Protein AF-A0A377D8K1-F1 (afdb_monomer_lite)

Organism: Escherichia coli (NCBI:txid562)

Foldseek 3Di:
DVVVPDDDDPALLVVQLVDLEAEDADAELVVQCCQCPNDSHNLNRHAQNREYEYQYPYDPVSQVVSQVSSVVRNYHYHDNHPPDD

Radius of gyration: 12.38 Å; chains: 1; bounding box: 33×29×30 Å

InterPro domains:
  IPR006115 6-phosphogluconate dehydrogenase, NADP-binding [PF03446] (2-80)
  IPR036291 NAD(P)-binding domain superfamily [SSF51735] (2-80)

pLDDT: mean 89.59, std 11.06, range [44.53, 96.69]

Structure (mmCIF, N/CA/C/O backbone):
data_AF-A0A377D8K1-F1
#
_entry.id   AF-A0A377D8K1-F1
#
loop_
_atom_site.group_PDB
_atom_site.id
_atom_site.type_symbol
_atom_site.label_atom_id
_atom_site.label_alt_id
_atom_site.label_comp_id
_atom_site.label_asym_id
_atom_site.label_entity_id
_atom_site.label_seq_id
_atom_site.pdbx_PDB_ins_code
_atom_site.Cartn_x
_atom_site.Cartn_y
_atom_site.Cartn_z
_atom_site.occupancy
_atom_site.B_iso_or_equiv
_atom_site.auth_seq_id
_atom_site.auth_comp_id
_atom_site.auth_asym_id
_atom_site.auth_atom_id
_atom_site.pdbx_PDB_model_num
ATOM 1 N N . MET A 1 1 ? -11.753 -4.976 -17.625 1.00 58.44 1 MET A N 1
ATOM 2 C CA . MET A 1 1 ? -12.135 -4.585 -16.253 1.00 58.44 1 MET A CA 1
ATOM 3 C C . MET A 1 1 ? -13.522 -3.951 -16.232 1.00 58.44 1 MET A C 1
ATOM 5 O O . MET A 1 1 ? -14.437 -4.634 -15.807 1.00 58.44 1 MET A O 1
ATOM 9 N N . ILE A 1 2 ? -13.732 -2.741 -16.772 1.00 64.38 2 ILE A N 1
ATOM 10 C CA . ILE A 1 2 ? -15.043 -2.047 -16.692 1.00 64.38 2 ILE A CA 1
ATOM 11 C C . ILE A 1 2 ? -16.178 -2.850 -17.347 1.00 64.38 2 ILE A C 1
ATOM 13 O O . ILE A 1 2 ? -17.214 -3.085 -16.737 1.00 64.38 2 ILE A O 1
ATOM 17 N N . ALA A 1 3 ? -15.949 -3.383 -18.550 1.00 69.62 3 ALA A N 1
ATOM 18 C CA . ALA A 1 3 ? -16.930 -4.232 -19.238 1.00 69.62 3 ALA A CA 1
ATOM 19 C C . ALA A 1 3 ? -17.210 -5.577 -18.530 1.00 69.62 3 ALA A C 1
ATOM 21 O O . ALA A 1 3 ? -18.162 -6.263 -18.881 1.00 69.62 3 ALA A O 1
ATOM 22 N N . ALA A 1 4 ? -16.386 -5.953 -17.546 1.00 78.12 4 ALA A N 1
ATOM 23 C CA . ALA A 1 4 ? -16.562 -7.144 -16.718 1.00 78.12 4 ALA A CA 1
ATOM 24 C C . ALA A 1 4 ? -17.157 -6.815 -15.330 1.00 78.12 4 ALA A C 1
ATOM 26 O O . ALA A 1 4 ? -17.146 -7.674 -14.456 1.00 78.12 4 ALA A O 1
ATOM 27 N N . GLY A 1 5 ? -17.655 -5.586 -15.123 1.00 79.81 5 GLY A N 1
ATOM 28 C CA . GLY A 1 5 ? -18.307 -5.156 -13.881 1.00 79.81 5 GLY A CA 1
ATOM 29 C C . GLY A 1 5 ? -17.383 -4.522 -12.838 1.00 79.81 5 GLY A C 1
ATOM 30 O O . GLY A 1 5 ? -17.816 -4.314 -11.712 1.00 79.81 5 GLY A O 1
ATOM 31 N N . ALA A 1 6 ? -16.126 -4.217 -13.180 1.00 82.12 6 ALA A N 1
ATOM 32 C CA . ALA A 1 6 ? -15.231 -3.515 -12.261 1.00 82.12 6 ALA A CA 1
ATOM 33 C C . ALA A 1 6 ? -15.553 -2.016 -12.197 1.00 82.12 6 ALA A C 1
ATOM 35 O O . ALA A 1 6 ? -15.719 -1.367 -13.234 1.00 82.12 6 ALA A O 1
ATOM 36 N N . GLU A 1 7 ? -15.551 -1.464 -10.989 1.00 87.69 7 GLU A N 1
ATOM 37 C CA . GLU A 1 7 ? -15.623 -0.024 -10.756 1.00 87.69 7 GLU A CA 1
ATOM 38 C C . GLU A 1 7 ? -14.234 0.616 -10.877 1.00 87.69 7 GLU A C 1
ATOM 40 O O . GLU A 1 7 ? -13.205 -0.020 -10.635 1.00 87.69 7 GLU A O 1
ATOM 45 N N . THR A 1 8 ? -14.196 1.882 -11.288 1.00 89.81 8 THR A N 1
ATOM 46 C CA . THR A 1 8 ? -12.951 2.643 -11.441 1.00 89.81 8 THR A CA 1
ATOM 47 C C . THR A 1 8 ? -12.941 3.845 -10.526 1.00 89.81 8 THR A C 1
ATOM 49 O O . THR A 1 8 ? -13.925 4.578 -10.462 1.00 89.81 8 THR A O 1
ATOM 52 N N . ALA A 1 9 ? -11.790 4.107 -9.922 1.00 90.81 9 ALA A N 1
ATOM 53 C CA . ALA A 1 9 ? -11.520 5.335 -9.197 1.00 90.81 9 ALA A CA 1
ATOM 54 C C . ALA A 1 9 ? -10.437 6.148 -9.916 1.00 90.81 9 ALA A C 1
ATOM 56 O O . ALA A 1 9 ? -9.622 5.603 -10.662 1.00 90.81 9 ALA A O 1
ATOM 57 N N . SER A 1 10 ? -10.427 7.460 -9.688 1.00 91.38 10 SER A N 1
ATOM 58 C CA . SER A 1 10 ? -9.453 8.380 -10.285 1.00 91.38 10 SER A CA 1
ATOM 59 C C . SER A 1 10 ? -8.104 8.400 -9.562 1.00 91.38 10 SER A C 1
ATOM 61 O O . SER A 1 10 ? -7.129 8.883 -10.132 1.00 91.38 10 SER A O 1
ATOM 63 N N . THR A 1 11 ? -8.032 7.894 -8.326 1.00 94.62 11 THR A N 1
ATOM 64 C CA . THR A 1 11 ? -6.818 7.893 -7.497 1.00 94.62 11 THR A CA 1
ATOM 65 C C . THR A 1 11 ? -6.713 6.635 -6.637 1.00 94.62 11 THR A C 1
ATOM 67 O O . THR A 1 11 ? -7.718 5.985 -6.342 1.00 94.62 11 THR A O 1
ATOM 70 N N . ALA A 1 12 ? -5.497 6.306 -6.191 1.00 94.88 12 ALA A N 1
ATOM 71 C CA . ALA A 1 12 ? -5.256 5.174 -5.296 1.00 94.88 12 ALA A CA 1
ATOM 72 C C . ALA A 1 12 ? -5.898 5.382 -3.913 1.00 94.88 12 ALA A C 1
ATOM 74 O O . ALA A 1 12 ? -6.444 4.445 -3.336 1.00 94.88 12 ALA A O 1
ATOM 75 N N . LYS A 1 13 ? -5.926 6.626 -3.428 1.00 96.50 13 LYS A N 1
ATOM 76 C CA . LYS A 1 13 ? -6.674 7.043 -2.239 1.00 96.50 13 LYS A CA 1
ATOM 77 C C . LYS A 1 13 ? -8.157 6.695 -2.332 1.00 96.50 13 LYS A C 1
ATOM 79 O O . LYS A 1 13 ? -8.691 6.082 -1.416 1.00 96.50 13 LYS A O 1
ATOM 84 N N . ALA A 1 14 ? -8.811 7.045 -3.441 1.00 95.81 14 ALA A N 1
ATOM 85 C CA . ALA A 1 14 ? -10.237 6.782 -3.615 1.00 95.81 14 ALA A CA 1
ATOM 86 C C . ALA A 1 14 ? -10.548 5.274 -3.655 1.00 95.81 14 ALA A C 1
ATOM 88 O O . ALA A 1 14 ? -11.613 4.867 -3.199 1.00 95.81 14 ALA A O 1
ATOM 89 N N . ILE A 1 15 ? -9.620 4.440 -4.146 1.00 94.56 15 ILE A N 1
ATOM 90 C CA . ILE A 1 15 ? -9.714 2.975 -4.008 1.00 94.56 15 ILE A CA 1
ATOM 91 C C . ILE A 1 15 ? -9.607 2.586 -2.530 1.00 94.56 15 ILE A C 1
ATOM 93 O O . ILE A 1 15 ? -10.443 1.847 -2.017 1.00 94.56 15 ILE A O 1
ATOM 97 N N . ALA A 1 16 ? -8.603 3.110 -1.829 1.00 95.19 16 ALA A N 1
ATOM 98 C CA . ALA A 1 16 ? -8.323 2.760 -0.442 1.00 95.19 16 ALA A CA 1
ATOM 99 C C . ALA A 1 16 ? -9.432 3.161 0.549 1.00 95.19 16 ALA A C 1
ATOM 101 O O . ALA A 1 16 ? -9.628 2.490 1.558 1.00 95.19 16 ALA A O 1
ATOM 102 N N . GLU A 1 17 ? -10.211 4.202 0.250 1.00 95.25 17 GLU A N 1
ATOM 1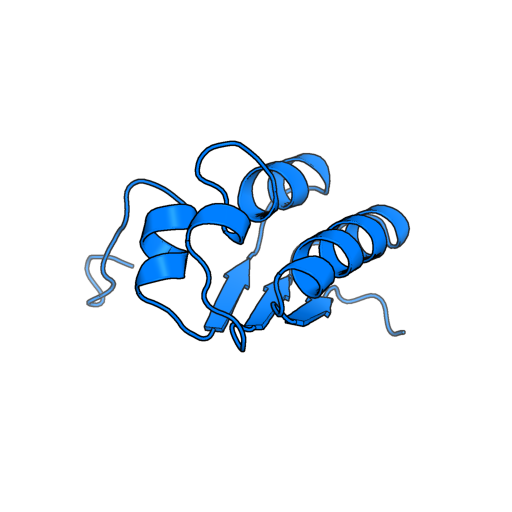03 C CA . GLU A 1 17 ? -11.378 4.598 1.054 1.00 95.25 17 GLU A CA 1
ATOM 104 C C . GLU A 1 17 ? -12.528 3.571 0.988 1.00 95.25 17 GLU A C 1
ATOM 106 O O . GLU A 1 17 ? -13.358 3.491 1.908 1.00 95.25 17 GLU A O 1
ATOM 111 N N . GLN A 1 18 ? -12.566 2.780 -0.089 1.00 94.00 18 GLN A N 1
ATOM 112 C CA . GLN A 1 18 ? -13.652 1.864 -0.447 1.00 94.00 18 GLN A CA 1
ATOM 113 C C . GLN A 1 18 ? -13.280 0.382 -0.293 1.00 94.00 18 GLN A C 1
ATOM 115 O O . GLN A 1 18 ? -14.159 -0.473 -0.386 1.00 94.00 18 GLN A O 1
ATOM 120 N N . CYS A 1 19 ? -12.004 0.061 -0.071 1.00 93.44 19 CYS A N 1
ATOM 121 C CA . CYS A 1 19 ? -11.504 -1.312 -0.073 1.00 93.44 19 CYS A CA 1
ATOM 122 C C . CYS A 1 19 ? -10.700 -1.632 1.189 1.00 93.44 19 CYS A C 1
ATOM 124 O O . CYS A 1 19 ? -9.793 -0.891 1.555 1.00 93.44 19 CYS A O 1
ATOM 126 N N . ASP A 1 20 ? -10.972 -2.790 1.792 1.00 94.25 20 ASP A N 1
ATOM 127 C CA . ASP A 1 20 ? -10.186 -3.317 2.918 1.00 94.25 20 ASP A CA 1
ATOM 128 C C . ASP A 1 20 ? -8.945 -4.098 2.448 1.00 94.25 20 ASP A C 1
ATOM 130 O O . ASP A 1 20 ? -7.986 -4.272 3.196 1.00 94.25 20 ASP A O 1
ATOM 134 N N . VAL A 1 21 ? -8.949 -4.576 1.199 1.00 95.19 21 VAL A N 1
ATOM 135 C CA . VAL A 1 21 ? -7.830 -5.298 0.579 1.00 95.19 21 VA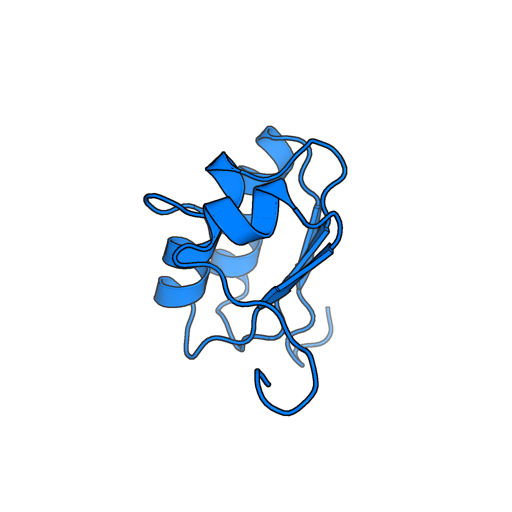L A CA 1
ATOM 136 C C . VAL A 1 21 ? -7.522 -4.676 -0.775 1.00 95.19 21 VAL A C 1
ATOM 138 O O . VAL A 1 21 ? -8.408 -4.534 -1.617 1.00 95.19 21 VAL A O 1
ATOM 141 N N . ILE A 1 22 ? -6.258 -4.325 -0.993 1.00 95.69 22 ILE A N 1
ATOM 142 C CA . ILE A 1 22 ? -5.774 -3.658 -2.202 1.00 95.69 22 ILE A CA 1
ATOM 143 C C . ILE A 1 22 ? -4.639 -4.490 -2.782 1.00 95.69 22 ILE A C 1
ATOM 145 O O . ILE A 1 22 ? -3.739 -4.898 -2.056 1.00 95.69 22 ILE A O 1
ATOM 149 N N . ILE A 1 23 ? -4.665 -4.732 -4.092 1.00 94.50 23 ILE A N 1
ATOM 150 C CA . ILE A 1 23 ? -3.614 -5.473 -4.795 1.00 94.50 23 ILE A CA 1
ATOM 151 C C . ILE A 1 23 ? -2.936 -4.535 -5.792 1.00 94.50 23 ILE A C 1
ATOM 153 O O . ILE A 1 23 ? -3.615 -3.927 -6.621 1.00 94.50 23 ILE A O 1
ATOM 157 N N . THR A 1 24 ? -1.607 -4.441 -5.743 1.00 92.81 24 THR A N 1
ATOM 158 C CA . THR A 1 24 ? -0.805 -3.673 -6.706 1.00 92.81 24 THR A CA 1
ATOM 159 C C . THR A 1 24 ? 0.058 -4.585 -7.569 1.00 92.81 24 THR A C 1
ATOM 161 O O . THR A 1 24 ? 0.593 -5.594 -7.116 1.00 92.81 24 THR A O 1
ATOM 164 N N . MET A 1 25 ? 0.178 -4.222 -8.846 1.00 92.31 25 MET A N 1
ATOM 165 C CA . MET A 1 25 ? 1.052 -4.871 -9.824 1.00 92.31 25 MET A CA 1
ATOM 166 C C . MET A 1 25 ? 1.570 -3.789 -10.775 1.00 92.31 25 MET A C 1
ATOM 168 O O . MET A 1 25 ? 0.919 -3.434 -11.758 1.00 92.31 25 MET A O 1
ATOM 172 N N . LEU A 1 26 ? 2.707 -3.200 -10.423 1.00 92.25 26 LEU A N 1
ATOM 173 C CA . LEU A 1 26 ? 3.280 -2.007 -11.038 1.00 92.25 26 LEU A CA 1
ATOM 174 C C . LEU A 1 26 ? 4.692 -2.284 -11.584 1.00 92.25 26 LEU A C 1
ATOM 176 O O . LEU A 1 26 ? 5.340 -3.247 -11.170 1.00 92.25 26 LEU A O 1
ATOM 180 N N . PRO A 1 27 ? 5.203 -1.448 -12.513 1.00 87.38 27 PRO A N 1
ATOM 181 C CA . PRO A 1 27 ? 6.430 -1.765 -13.245 1.00 87.38 27 PRO A CA 1
ATOM 182 C C . PRO A 1 27 ? 7.720 -1.782 -12.414 1.00 87.38 27 PRO A C 1
ATOM 184 O O . PRO A 1 27 ? 8.659 -2.477 -12.793 1.00 87.38 27 PRO A O 1
ATOM 187 N N . ASN A 1 28 ? 7.826 -0.980 -11.346 1.00 89.19 28 ASN A N 1
ATOM 188 C CA . ASN A 1 28 ? 9.040 -0.884 -10.523 1.00 89.19 28 ASN A CA 1
ATOM 189 C C . ASN A 1 28 ? 8.792 -0.194 -9.165 1.00 89.19 28 ASN A C 1
ATOM 191 O O . ASN A 1 28 ? 7.713 0.345 -8.911 1.00 89.19 28 ASN A O 1
ATOM 195 N N . SER A 1 29 ? 9.826 -0.171 -8.313 1.00 90.00 29 SER A N 1
ATOM 196 C CA . SER A 1 29 ? 9.755 0.344 -6.938 1.00 90.00 29 SER A CA 1
ATOM 197 C C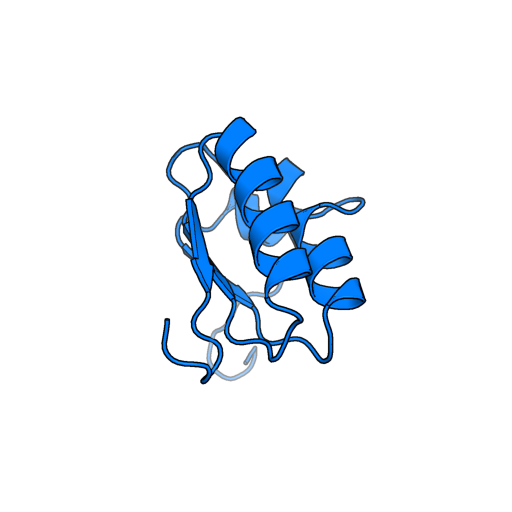 . SER A 1 29 ? 9.281 1.801 -6.819 1.00 90.00 29 SER A C 1
ATOM 199 O O . SER A 1 29 ? 8.425 2.051 -5.972 1.00 90.00 29 SER A O 1
ATOM 201 N N . PRO A 1 30 ? 9.769 2.766 -7.630 1.00 93.44 30 PRO A N 1
ATOM 202 C CA . PRO A 1 30 ? 9.230 4.128 -7.629 1.00 93.44 30 PRO A CA 1
ATOM 203 C C . PRO A 1 30 ? 7.708 4.212 -7.796 1.00 93.44 30 PRO A C 1
ATOM 205 O O . PRO A 1 30 ? 7.069 4.939 -7.042 1.00 93.44 30 PRO A O 1
ATOM 208 N N . HIS A 1 31 ? 7.121 3.429 -8.708 1.00 93.75 31 HIS A N 1
ATOM 209 C CA . HIS A 1 31 ? 5.671 3.456 -8.942 1.00 93.75 31 HIS A CA 1
ATOM 210 C C . HIS A 1 31 ? 4.895 2.904 -7.742 1.00 93.75 31 HIS A C 1
ATOM 212 O O . HIS A 1 31 ? 3.875 3.471 -7.361 1.00 93.75 31 HIS A O 1
ATOM 218 N N . VAL A 1 32 ? 5.383 1.827 -7.112 1.00 93.75 32 VAL A N 1
ATOM 219 C CA . VAL A 1 32 ? 4.752 1.294 -5.890 1.00 93.75 32 VAL A CA 1
ATOM 220 C C . VAL A 1 32 ? 4.844 2.308 -4.755 1.00 93.75 32 VAL A C 1
ATOM 222 O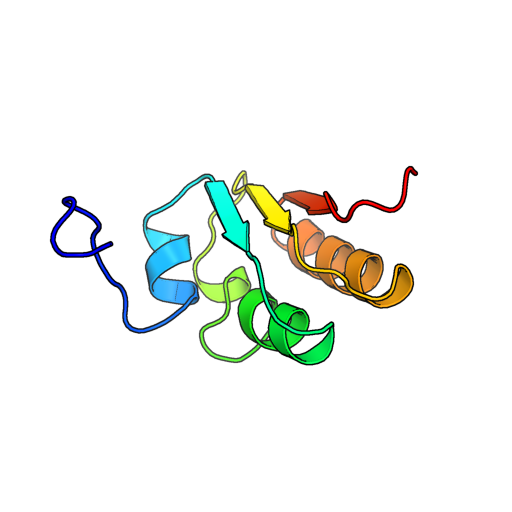 O . VAL A 1 32 ? 3.862 2.530 -4.054 1.00 93.75 32 VAL A O 1
ATOM 225 N N . LYS A 1 33 ? 5.989 2.980 -4.605 1.00 95.00 33 LYS A N 1
ATOM 226 C CA . LYS A 1 33 ? 6.168 4.014 -3.581 1.00 95.00 33 LYS A CA 1
ATOM 227 C C . LYS A 1 33 ? 5.228 5.198 -3.797 1.00 95.00 33 LYS A C 1
ATOM 229 O O . LYS A 1 33 ? 4.642 5.671 -2.831 1.00 95.00 33 LYS A O 1
ATOM 234 N N . GLU A 1 34 ? 5.053 5.647 -5.035 1.00 96.06 34 GLU A N 1
ATOM 235 C CA . GLU A 1 34 ? 4.122 6.725 -5.383 1.00 96.06 34 GLU A CA 1
ATOM 236 C C . GLU A 1 34 ? 2.664 6.325 -5.123 1.00 96.06 34 GLU A C 1
ATOM 238 O O . GLU A 1 34 ? 1.942 7.048 -4.446 1.00 96.06 34 GLU A O 1
ATOM 243 N N . VAL A 1 35 ? 2.239 5.139 -5.563 1.00 96.12 35 VAL A N 1
ATOM 244 C CA . VAL A 1 35 ? 0.865 4.660 -5.342 1.00 96.12 35 VAL A CA 1
ATOM 245 C C . VAL A 1 35 ? 0.576 4.409 -3.862 1.00 96.12 35 VAL A C 1
ATOM 247 O O . VAL A 1 35 ? -0.531 4.676 -3.398 1.00 96.12 35 VAL A O 1
ATOM 250 N N . ALA A 1 36 ? 1.548 3.908 -3.100 1.00 96.00 36 ALA A N 1
ATOM 251 C CA . ALA A 1 36 ? 1.363 3.617 -1.684 1.00 96.00 36 ALA A CA 1
ATOM 252 C C . ALA A 1 36 ? 1.456 4.872 -0.806 1.00 96.00 36 ALA A C 1
ATOM 254 O O . ALA A 1 36 ? 0.610 5.059 0.068 1.00 96.00 36 ALA A O 1
ATOM 255 N N . LEU A 1 37 ? 2.474 5.711 -1.022 1.00 96.69 37 LEU A N 1
ATOM 256 C CA . LEU A 1 37 ? 2.883 6.784 -0.105 1.00 96.69 37 LEU A CA 1
ATOM 257 C C . LEU A 1 37 ? 2.847 8.193 -0.712 1.00 96.69 37 LEU A C 1
ATOM 259 O O . LEU A 1 37 ? 3.044 9.162 0.020 1.00 96.69 37 LEU A O 1
ATOM 263 N N . GLY A 1 38 ? 2.693 8.311 -2.030 1.00 95.50 38 GLY A N 1
ATOM 264 C CA . GLY A 1 38 ? 2.658 9.589 -2.733 1.00 95.50 38 GLY A CA 1
ATOM 265 C C . GLY A 1 38 ? 1.349 10.347 -2.523 1.00 95.50 38 GLY A C 1
ATOM 266 O O . GLY A 1 38 ? 0.461 9.916 -1.786 1.00 95.50 38 GLY A O 1
ATOM 267 N N . GLU A 1 39 ? 1.234 11.489 -3.199 1.00 95.94 39 GLU A N 1
ATOM 268 C CA . GLU A 1 39 ? 0.022 12.306 -3.168 1.00 95.94 39 GLU A CA 1
ATOM 269 C C . GLU A 1 39 ? -1.169 11.523 -3.736 1.00 95.94 39 GLU A C 1
ATOM 271 O O . GLU A 1 39 ? -1.079 10.921 -4.807 1.00 95.94 39 GLU A O 1
ATOM 276 N N . ASN A 1 40 ? -2.299 11.534 -3.024 1.00 96.38 40 ASN A N 1
ATOM 277 C CA . ASN A 1 40 ? -3.459 10.695 -3.344 1.00 96.38 40 ASN A CA 1
ATOM 278 C C . ASN A 1 40 ? -3.135 9.188 -3.358 1.00 96.38 40 ASN A C 1
ATOM 280 O O . ASN A 1 40 ? -3.805 8.406 -4.049 1.00 96.38 40 ASN A O 1
ATOM 284 N N . GLY A 1 41 ? -2.119 8.786 -2.595 1.00 95.94 41 GLY A N 1
ATOM 285 C CA . GLY A 1 41 ? -1.723 7.402 -2.400 1.00 95.94 41 GLY A CA 1
ATOM 286 C C . GLY A 1 41 ? -2.634 6.644 -1.435 1.00 95.94 41 GLY A C 1
ATOM 287 O O . GLY A 1 41 ? -3.490 7.209 -0.749 1.00 95.94 41 GLY A O 1
ATOM 288 N N . ILE A 1 42 ? -2.420 5.333 -1.355 1.00 96.69 42 ILE A N 1
ATOM 289 C CA . ILE A 1 42 ? -3.175 4.415 -0.490 1.00 96.69 42 ILE A CA 1
ATOM 290 C C . ILE A 1 42 ? -3.134 4.871 0.973 1.00 96.69 42 ILE A C 1
ATOM 292 O O . ILE A 1 42 ? -4.162 4.847 1.646 1.00 96.69 42 ILE A O 1
ATOM 296 N N . ILE A 1 43 ? -1.979 5.342 1.454 1.00 96.56 43 ILE A N 1
ATOM 297 C CA . ILE A 1 43 ? -1.776 5.759 2.848 1.00 96.56 43 ILE A CA 1
ATOM 298 C C . ILE A 1 43 ? -2.721 6.883 3.311 1.00 96.56 43 ILE A C 1
ATOM 300 O O . ILE A 1 43 ? -2.952 7.034 4.511 1.00 96.56 43 ILE A O 1
ATOM 304 N N . GLU A 1 44 ? -3.259 7.682 2.386 1.00 96.38 44 GLU A N 1
ATOM 305 C CA . GLU A 1 44 ? -4.173 8.781 2.708 1.00 96.38 44 GLU A CA 1
ATOM 306 C C . GLU A 1 44 ? -5.639 8.352 2.826 1.00 96.38 44 GLU A C 1
ATOM 308 O O . GLU A 1 44 ? -6.416 9.048 3.479 1.00 96.38 44 GLU A O 1
ATOM 313 N N . GLY A 1 45 ? -6.026 7.264 2.156 1.00 94.81 45 GLY A N 1
ATOM 314 C CA . GLY A 1 45 ? -7.417 6.802 2.075 1.00 94.81 45 GLY A CA 1
ATOM 315 C C . GLY A 1 45 ? -7.692 5.514 2.845 1.00 94.81 45 GLY A C 1
ATOM 316 O O . GLY A 1 45 ? -8.827 5.260 3.244 1.00 94.81 45 GLY A O 1
ATOM 317 N N . ALA A 1 46 ? -6.655 4.705 3.070 1.00 95.75 46 ALA A N 1
ATOM 318 C CA . ALA A 1 46 ? -6.768 3.421 3.740 1.00 95.75 46 ALA A CA 1
ATOM 319 C C . ALA A 1 46 ? -7.125 3.582 5.221 1.00 95.75 46 ALA A C 1
ATOM 321 O O . ALA A 1 46 ? -6.611 4.447 5.937 1.00 95.75 46 ALA A O 1
ATOM 322 N N . LYS A 1 47 ? -7.991 2.689 5.697 1.00 94.75 47 LYS A N 1
ATOM 323 C CA . LYS A 1 47 ? -8.391 2.609 7.106 1.00 94.75 47 LYS A CA 1
ATOM 324 C C . LYS A 1 47 ? -7.454 1.660 7.861 1.00 94.75 47 LYS A C 1
ATOM 326 O O . LYS A 1 47 ? -6.927 0.725 7.252 1.00 94.75 47 LYS A O 1
ATOM 331 N N . PRO A 1 48 ? -7.260 1.828 9.179 1.00 95.31 48 PRO A N 1
ATOM 332 C CA . PRO A 1 48 ? -6.570 0.820 9.978 1.00 95.31 48 PRO A CA 1
ATOM 333 C C . PRO A 1 48 ? -7.201 -0.567 9.784 1.00 95.31 48 PRO A C 1
ATOM 335 O O . PRO A 1 48 ? -8.424 -0.694 9.802 1.00 95.31 48 PRO A O 1
ATOM 338 N N . GLY A 1 49 ? -6.369 -1.588 9.589 1.00 94.62 49 GLY A N 1
ATOM 339 C CA . GLY A 1 49 ? -6.781 -2.945 9.220 1.00 94.62 49 GLY A CA 1
ATOM 340 C C . GLY A 1 49 ? -6.813 -3.215 7.711 1.00 94.62 49 GLY A C 1
ATOM 341 O O . GLY A 1 49 ? -7.023 -4.361 7.323 1.00 94.62 49 GLY A O 1
ATOM 342 N N . THR A 1 50 ? -6.580 -2.203 6.865 1.00 96.69 50 THR A N 1
ATOM 343 C CA . THR A 1 50 ? -6.435 -2.403 5.412 1.00 96.69 50 THR A CA 1
ATOM 344 C C . THR A 1 50 ? -5.194 -3.244 5.115 1.00 96.69 50 THR A C 1
ATOM 346 O O . THR A 1 50 ? -4.148 -3.056 5.740 1.00 96.69 50 THR A O 1
ATOM 349 N N . VAL A 1 51 ? -5.294 -4.126 4.123 1.00 96.44 51 VAL A N 1
ATOM 350 C CA . VAL A 1 51 ? -4.194 -4.970 3.649 1.00 96.44 51 VAL A CA 1
ATOM 351 C C . VAL A 1 51 ? -3.801 -4.578 2.226 1.00 96.44 51 VAL A C 1
ATOM 353 O O . VAL A 1 51 ? -4.608 -4.668 1.302 1.00 96.44 51 VAL A O 1
ATOM 356 N N . LEU A 1 52 ? -2.542 -4.191 2.030 1.00 95.88 52 LEU A N 1
ATOM 357 C CA . LEU A 1 52 ? -1.922 -4.007 0.721 1.00 95.88 52 LEU A CA 1
ATOM 358 C C . LEU A 1 52 ? -1.132 -5.261 0.334 1.00 95.88 52 LEU A C 1
ATOM 360 O O . LEU A 1 52 ? -0.189 -5.642 1.017 1.00 95.88 52 LEU A O 1
ATOM 364 N N . ILE A 1 53 ? -1.471 -5.881 -0.788 1.00 94.44 53 ILE A N 1
ATOM 365 C 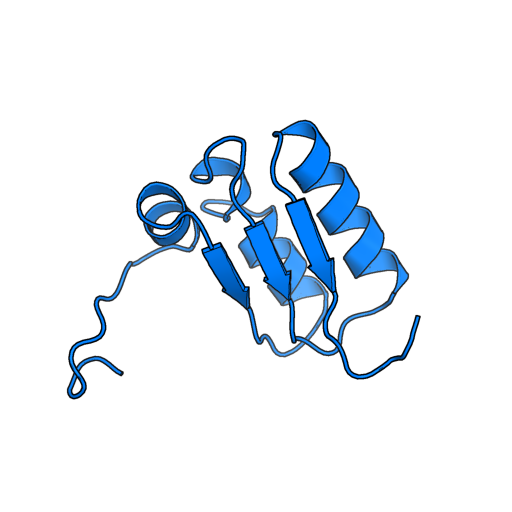CA . ILE A 1 53 ? -0.722 -6.991 -1.375 1.00 94.44 53 ILE A CA 1
ATOM 366 C C . ILE A 1 53 ? 0.017 -6.457 -2.598 1.00 94.44 53 ILE A C 1
ATOM 368 O O . ILE A 1 53 ? -0.600 -6.189 -3.630 1.00 94.44 53 ILE A O 1
ATOM 372 N N . ASP A 1 54 ? 1.334 -6.317 -2.499 1.00 92.44 54 ASP A N 1
ATOM 373 C CA . ASP A 1 54 ? 2.154 -5.931 -3.641 1.00 92.44 54 ASP A CA 1
ATOM 374 C C . ASP A 1 54 ? 2.701 -7.169 -4.348 1.00 92.44 54 ASP A C 1
ATOM 376 O O . ASP A 1 54 ? 3.460 -7.952 -3.781 1.00 92.44 54 ASP A O 1
ATOM 380 N N . MET A 1 55 ? 2.291 -7.354 -5.601 1.00 89.75 55 MET A N 1
ATOM 381 C CA . MET A 1 55 ? 2.792 -8.415 -6.482 1.00 89.75 55 MET A CA 1
ATOM 382 C C . MET A 1 55 ? 3.801 -7.894 -7.512 1.00 89.75 55 MET A C 1
ATOM 384 O O . MET A 1 55 ? 4.254 -8.641 -8.380 1.00 89.75 55 MET A O 1
ATOM 388 N N . SER A 1 56 ? 4.160 -6.614 -7.424 1.00 87.62 56 SER A N 1
ATOM 389 C CA . SER A 1 56 ? 5.159 -5.976 -8.277 1.00 87.62 56 SER A CA 1
ATOM 390 C C . SER A 1 56 ? 6.556 -6.544 -8.015 1.00 87.62 56 SER A C 1
ATOM 392 O O . SER A 1 56 ? 6.905 -6.891 -6.892 1.00 87.62 56 SER A O 1
ATOM 394 N N . SER A 1 57 ? 7.415 -6.594 -9.036 1.00 87.56 57 SER A N 1
ATOM 395 C CA . SER A 1 57 ? 8.833 -6.941 -8.842 1.00 87.56 57 SER A CA 1
ATOM 396 C C . SER A 1 57 ? 9.624 -5.705 -8.409 1.00 87.56 57 SER A C 1
ATOM 398 O O . SER A 1 57 ? 10.153 -4.969 -9.245 1.00 87.56 57 SER A O 1
ATOM 400 N N . ILE A 1 58 ? 9.668 -5.448 -7.100 1.00 86.75 58 ILE A N 1
ATOM 401 C CA . ILE A 1 58 ? 10.362 -4.297 -6.508 1.00 86.75 58 ILE A CA 1
ATOM 402 C C . ILE A 1 58 ? 11.550 -4.716 -5.653 1.00 86.75 58 ILE A C 1
ATOM 404 O O . ILE A 1 58 ? 11.676 -5.858 -5.225 1.00 86.75 58 ILE A O 1
ATOM 408 N N . ALA A 1 59 ? 12.441 -3.764 -5.383 1.00 88.31 59 ALA A N 1
ATOM 409 C CA . ALA A 1 59 ? 13.598 -4.025 -4.541 1.00 88.31 59 ALA A CA 1
ATOM 410 C C . ALA A 1 59 ? 13.162 -4.402 -3.105 1.00 88.31 59 ALA A C 1
ATOM 412 O O . ALA A 1 59 ? 12.370 -3.666 -2.504 1.00 88.31 59 ALA A O 1
ATOM 413 N N . PRO A 1 60 ? 13.759 -5.444 -2.493 1.00 87.19 60 PRO A N 1
ATOM 414 C CA . PRO A 1 60 ? 13.492 -5.868 -1.115 1.00 87.19 60 PRO A CA 1
ATOM 415 C C . PRO A 1 60 ? 13.532 -4.748 -0.067 1.00 87.19 60 PRO A C 1
ATOM 417 O O . PRO A 1 60 ? 12.795 -4.797 0.921 1.00 87.19 60 PRO A O 1
ATOM 420 N N . LEU A 1 61 ? 14.415 -3.764 -0.262 1.00 89.44 61 LEU A N 1
ATOM 421 C CA . LEU A 1 61 ? 14.549 -2.598 0.609 1.00 89.44 61 LEU A CA 1
ATOM 422 C C . LEU A 1 61 ? 13.366 -1.634 0.449 1.00 89.44 61 LEU A C 1
ATOM 424 O O . LEU A 1 61 ? 12.797 -1.212 1.447 1.00 89.44 61 LEU A O 1
ATOM 428 N N . ALA A 1 62 ? 12.955 -1.351 -0.790 1.00 90.81 62 ALA A N 1
ATOM 429 C CA . ALA A 1 62 ? 11.823 -0.468 -1.064 1.00 90.81 62 ALA A CA 1
ATOM 430 C C . ALA A 1 62 ? 10.512 -1.047 -0.512 1.00 90.81 62 ALA A C 1
ATOM 432 O O . ALA A 1 62 ? 9.744 -0.325 0.112 1.00 90.81 62 ALA A O 1
ATOM 433 N N . SER A 1 63 ? 10.297 -2.356 -0.671 1.00 91.75 63 SER A N 1
ATOM 434 C CA . SER A 1 63 ? 9.161 -3.076 -0.077 1.00 91.75 63 SER A CA 1
ATOM 435 C C . SER A 1 63 ? 9.102 -2.896 1.448 1.00 91.75 63 SER A C 1
ATOM 437 O O . SER A 1 63 ? 8.059 -2.551 2.004 1.00 91.75 63 SER A O 1
ATOM 439 N N . ARG A 1 64 ? 10.249 -3.023 2.133 1.00 92.38 64 ARG A N 1
ATOM 440 C CA . ARG A 1 64 ? 10.347 -2.800 3.586 1.00 92.38 64 ARG A CA 1
ATOM 441 C C . ARG A 1 64 ? 10.053 -1.353 3.977 1.00 92.38 64 ARG A C 1
ATOM 443 O O . ARG A 1 64 ? 9.254 -1.146 4.881 1.00 92.38 64 ARG A O 1
ATOM 450 N N . GLU A 1 65 ? 10.639 -0.374 3.287 1.00 94.12 65 GLU A N 1
ATOM 451 C CA . GLU A 1 65 ? 10.378 1.051 3.545 1.00 94.12 65 GLU A CA 1
ATOM 452 C C . GLU A 1 65 ? 8.884 1.390 3.429 1.00 94.12 65 GLU A C 1
ATOM 454 O O . GLU A 1 65 ? 8.334 2.108 4.264 1.00 94.12 65 GLU A O 1
ATOM 459 N N . ILE A 1 66 ? 8.220 0.863 2.395 1.00 95.00 66 ILE A N 1
ATOM 460 C CA . ILE A 1 66 ? 6.792 1.099 2.163 1.00 95.00 66 ILE A CA 1
ATOM 461 C C . ILE A 1 66 ? 5.961 0.422 3.254 1.00 95.00 66 ILE A C 1
ATOM 463 O O . ILE A 1 66 ? 5.089 1.061 3.842 1.00 95.00 66 ILE A O 1
ATOM 467 N N . SER A 1 67 ? 6.270 -0.835 3.574 1.00 94.88 67 SER A N 1
ATOM 468 C CA . SER A 1 67 ? 5.599 -1.589 4.633 1.00 94.88 67 SER A CA 1
ATOM 469 C C . SER A 1 67 ? 5.701 -0.888 5.992 1.00 94.88 67 SER A C 1
ATOM 471 O O . SER A 1 67 ? 4.698 -0.749 6.687 1.00 94.88 67 SER A O 1
ATOM 473 N N . GLU A 1 68 ? 6.877 -0.374 6.359 1.00 96.00 68 GLU A N 1
ATOM 474 C CA . GLU A 1 68 ? 7.079 0.353 7.618 1.00 96.00 68 GLU A CA 1
ATOM 475 C C . GLU A 1 68 ? 6.252 1.645 7.684 1.00 96.00 68 GLU A C 1
ATOM 477 O O . GLU A 1 68 ? 5.606 1.918 8.701 1.00 96.00 68 GLU A O 1
ATOM 482 N N . ALA A 1 69 ? 6.217 2.413 6.592 1.00 96.00 69 ALA A N 1
ATOM 483 C CA . ALA A 1 69 ? 5.423 3.637 6.510 1.00 96.00 69 ALA A CA 1
ATOM 484 C C . ALA A 1 69 ? 3.911 3.360 6.605 1.00 96.00 69 ALA A C 1
ATOM 486 O O . ALA A 1 69 ? 3.193 4.070 7.312 1.00 96.00 69 ALA A O 1
ATOM 487 N N . LEU A 1 70 ? 3.431 2.305 5.942 1.00 95.50 70 LEU A N 1
ATOM 488 C CA . LEU A 1 70 ? 2.031 1.873 5.994 1.00 95.50 70 LEU A CA 1
ATOM 489 C C . LEU A 1 70 ? 1.646 1.345 7.381 1.00 95.50 70 LEU A C 1
ATOM 491 O O . LEU A 1 70 ? 0.593 1.699 7.919 1.00 95.50 70 LEU A O 1
ATOM 495 N N . LYS A 1 71 ? 2.540 0.590 8.025 1.00 95.62 71 LYS A N 1
ATOM 496 C CA . LYS A 1 71 ? 2.317 0.043 9.366 1.00 95.62 71 LYS A CA 1
ATOM 497 C C . LYS A 1 71 ? 2.128 1.131 10.419 1.00 95.62 71 LYS A C 1
ATOM 499 O O . LYS A 1 71 ? 1.318 0.963 11.329 1.00 95.62 71 LYS A O 1
ATOM 504 N N . ALA A 1 72 ? 2.794 2.279 10.273 1.00 94.81 72 ALA A N 1
ATOM 505 C CA . ALA A 1 72 ? 2.584 3.439 11.144 1.00 94.81 72 ALA A CA 1
ATOM 506 C C . ALA A 1 72 ? 1.144 4.000 11.089 1.00 94.81 72 ALA A C 1
ATOM 508 O O . ALA A 1 72 ? 0.726 4.715 12.000 1.00 94.81 72 ALA A O 1
ATOM 509 N N . LYS A 1 73 ? 0.372 3.665 10.047 1.00 94.25 73 LYS A N 1
ATOM 510 C CA . LYS A 1 73 ? -1.054 3.997 9.890 1.00 94.25 73 LYS A CA 1
ATOM 511 C C . LYS A 1 73 ? -1.994 2.826 10.200 1.00 94.25 73 LYS A C 1
ATOM 513 O O . LYS A 1 73 ? -3.205 2.967 10.051 1.00 94.25 73 LYS A O 1
ATOM 518 N N . GLY A 1 74 ? -1.460 1.694 10.659 1.00 94.69 74 GLY A N 1
ATOM 519 C CA . GLY A 1 74 ? -2.232 0.477 10.906 1.00 94.69 74 GLY A CA 1
ATOM 520 C C . GLY A 1 74 ? -2.631 -0.259 9.627 1.00 94.69 74 GLY A C 1
ATOM 521 O O . GLY A 1 74 ? -3.640 -0.954 9.635 1.00 94.69 74 GLY A O 1
ATOM 522 N N . ILE A 1 75 ? -1.884 -0.073 8.539 1.00 96.50 75 ILE A N 1
ATOM 523 C CA . ILE A 1 75 ? -2.082 -0.766 7.263 1.00 96.50 75 ILE A CA 1
ATOM 524 C C . ILE A 1 75 ? -1.022 -1.863 7.166 1.00 96.50 75 ILE A C 1
ATOM 526 O O . ILE A 1 75 ? 0.168 -1.586 7.332 1.00 96.50 75 ILE A O 1
ATOM 530 N N . ASP A 1 76 ? -1.439 -3.092 6.883 1.00 95.00 76 ASP A N 1
ATOM 531 C CA . ASP A 1 76 ? -0.521 -4.212 6.685 1.00 95.00 76 ASP A CA 1
ATOM 532 C C . ASP A 1 76 ? -0.138 -4.330 5.209 1.00 95.00 76 ASP A C 1
ATOM 534 O O . ASP A 1 76 ? -0.973 -4.160 4.324 1.00 95.00 76 ASP A O 1
ATOM 538 N N . MET A 1 77 ? 1.130 -4.638 4.930 1.00 93.75 77 MET A N 1
ATOM 539 C CA . MET A 1 77 ? 1.618 -4.863 3.568 1.00 93.75 77 MET A CA 1
ATOM 540 C C . MET A 1 77 ? 2.222 -6.262 3.441 1.00 93.75 77 MET A C 1
ATOM 542 O O . MET A 1 77 ? 3.135 -6.608 4.192 1.00 93.75 77 MET A O 1
ATOM 546 N N . LEU A 1 78 ? 1.743 -7.040 2.469 1.00 89.94 78 LEU A N 1
ATOM 547 C CA . LEU A 1 78 ? 2.321 -8.311 2.049 1.00 89.94 78 LEU A CA 1
ATOM 548 C C . LEU A 1 78 ? 3.073 -8.121 0.733 1.00 89.94 78 LEU A C 1
ATOM 550 O O . LEU A 1 78 ? 2.493 -7.720 -0.273 1.00 89.94 78 LEU A O 1
ATOM 554 N N . ASP A 1 79 ? 4.355 -8.465 0.742 1.00 85.81 79 ASP A N 1
ATOM 555 C CA . ASP A 1 79 ? 5.169 -8.592 -0.463 1.00 85.81 79 ASP A CA 1
ATOM 556 C C . ASP A 1 79 ? 5.005 -10.011 -1.015 1.00 85.81 79 ASP A C 1
ATOM 558 O O . ASP A 1 79 ? 5.334 -10.991 -0.345 1.00 85.81 79 ASP A O 1
ATOM 562 N N . CYS A 1 80 ? 4.422 -10.114 -2.205 1.00 78.75 80 CYS A N 1
ATOM 563 C CA . CYS A 1 80 ? 4.152 -11.361 -2.918 1.00 78.75 80 CYS A CA 1
ATOM 564 C C . CYS A 1 80 ? 4.912 -11.416 -4.252 1.00 78.75 80 CYS A C 1
ATOM 566 O O . CYS A 1 80 ? 4.547 -12.182 -5.149 1.00 78.75 80 CYS A O 1
ATOM 568 N N . SER A 1 81 ? 5.970 -10.612 -4.394 1.00 70.88 81 SER A N 1
ATOM 569 C CA . SER A 1 81 ? 6.938 -10.776 -5.474 1.00 70.88 81 SER A CA 1
ATOM 570 C C . SER A 1 81 ? 7.560 -12.181 -5.406 1.00 70.88 81 SER A C 1
ATOM 572 O O . SER A 1 81 ? 7.716 -12.766 -4.335 1.00 70.88 81 SER A O 1
ATOM 574 N N . GLY A 1 82 ? 7.884 -12.781 -6.557 1.00 60.25 82 GLY A N 1
ATOM 575 C CA . GLY A 1 82 ? 8.337 -14.182 -6.648 1.00 60.25 82 GLY A CA 1
ATOM 576 C C . GLY A 1 82 ? 9.660 -14.510 -5.933 1.00 60.25 82 GLY A C 1
ATOM 577 O O . GLY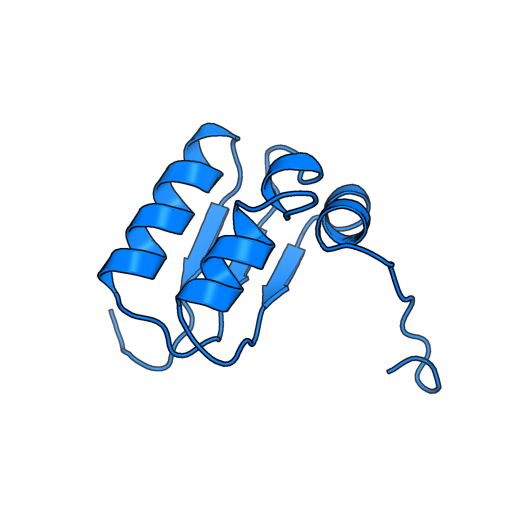 A 1 82 ? 10.134 -15.647 -6.009 1.00 60.25 82 GLY A O 1
ATOM 578 N N . GLU A 1 83 ? 10.268 -13.548 -5.243 1.00 52.88 83 GLU A N 1
ATOM 579 C CA . GLU A 1 83 ? 11.423 -13.760 -4.383 1.00 52.88 83 GLU A CA 1
ATOM 580 C C . GLU A 1 83 ? 10.960 -14.339 -3.040 1.00 52.88 83 GLU A C 1
ATOM 582 O O . GLU A 1 83 ? 10.476 -13.633 -2.158 1.00 52.88 83 GLU A O 1
ATOM 587 N N . ARG A 1 84 ? 11.115 -15.662 -2.883 1.00 44.53 84 ARG A N 1
ATOM 588 C CA . ARG A 1 84 ? 10.898 -16.362 -1.608 1.00 44.53 84 ARG A CA 1
ATOM 589 C C . ARG A 1 84 ? 11.657 -15.647 -0.484 1.00 44.53 84 ARG A C 1
ATOM 591 O O . ARG A 1 84 ? 12.889 -15.626 -0.504 1.00 44.53 84 ARG A O 1
ATOM 598 N N . ARG A 1 85 ? 10.930 -15.126 0.503 1.00 48.81 85 ARG A N 1
ATOM 599 C CA . ARG A 1 85 ? 11.460 -14.845 1.840 1.00 48.81 85 ARG A CA 1
ATOM 600 C C . ARG A 1 85 ? 11.073 -15.954 2.799 1.00 48.81 85 ARG A C 1
ATOM 602 O O . ARG A 1 85 ? 9.919 -16.426 2.704 1.00 48.81 85 ARG A O 1
#

Sequence (85 aa):
MIAAGAETASTAKAIAEQCDVIITMLPNSPHVKEVALGENGIIEGAKPGTVLIDMSSIAPLASREISEALKAKGIDMLDCSGERR

Secondary structure (DSSP, 8-state):
-GGGT----SSHHHHHTT-SEEEE--SSHHHHHHHHHSTT-HHHHPPTT-EEEE-S---HHHHHHHHHHHHTTT-EEEE-SSS--